Protein AF-A0A520K783-F1 (afdb_monomer_lite)

Radius of gyration: 14.94 Å; chains: 1; bounding box: 32×28×39 Å

Foldseek 3Di:
DAQDLVLADDDPPQKDWAFDCDPVHRGDIFIDGNPPRHTDPVPNPCRDFDQDDLVSLLVSLVNVCVVVVPDPQLSVQLSVQLVVVVVVPDDGSRVSSVVSNVVSVD

Secondary structure (DSSP, 8-state):
-EE-TTSPEE-SSSEEEEEE--SS-TTEEEEEETTT--B-BTTTTB-------HHHHHHHHHHHHHHTT--HHHHHHHHHHHHHHHHT----HHHHHHHHHHHH--

Structure (mmCIF, N/CA/C/O backbone):
data_AF-A0A520K783-F1
#
_entry.id   AF-A0A520K783-F1
#
loop_
_atom_site.group_PDB
_atom_site.id
_atom_site.type_symbol
_atom_site.label_atom_id
_atom_site.label_alt_id
_atom_site.label_comp_id
_atom_site.label_asym_id
_atom_site.label_entity_id
_atom_site.label_seq_id
_atom_site.pdbx_PDB_ins_code
_atom_site.Cartn_x
_atom_site.Cartn_y
_atom_site.Cartn_z
_atom_site.occupancy
_atom_site.B_iso_or_equiv
_atom_site.auth_seq_id
_atom_site.auth_comp_id
_atom_site.auth_asym_id
_atom_site.auth_atom_id
_atom_site.pdbx_PDB_model_num
ATOM 1 N N . MET A 1 1 ? -1.899 5.231 -7.710 1.00 69.75 1 MET A N 1
ATOM 2 C CA . MET A 1 1 ? -0.877 5.254 -6.644 1.00 69.75 1 MET A CA 1
ATOM 3 C C . MET A 1 1 ? -0.300 3.851 -6.507 1.00 69.75 1 MET A C 1
ATOM 5 O O . MET A 1 1 ? -1.081 2.909 -6.531 1.00 69.75 1 MET A O 1
ATOM 9 N N . ILE A 1 2 ? 1.023 3.688 -6.453 1.00 75.94 2 ILE A N 1
ATOM 10 C CA . ILE A 1 2 ? 1.666 2.360 -6.480 1.00 75.94 2 ILE A CA 1
ATOM 11 C C . ILE A 1 2 ? 2.409 2.144 -5.164 1.00 75.94 2 ILE A C 1
ATOM 13 O O . ILE A 1 2 ? 3.176 3.008 -4.751 1.00 75.94 2 ILE A O 1
ATOM 17 N N . LEU A 1 3 ? 2.176 1.005 -4.507 1.00 82.88 3 LEU A N 1
ATOM 18 C CA . LEU A 1 3 ? 2.940 0.610 -3.323 1.00 82.88 3 LEU A CA 1
ATOM 19 C C . LEU A 1 3 ? 4.207 -0.117 -3.778 1.00 82.88 3 LEU A C 1
ATOM 21 O O . LEU A 1 3 ? 4.123 -1.116 -4.492 1.00 82.88 3 LEU A O 1
ATOM 25 N N . CYS A 1 4 ? 5.373 0.377 -3.378 1.00 84.06 4 CYS A N 1
ATOM 26 C CA . CYS A 1 4 ? 6.644 -0.268 -3.684 1.00 84.06 4 CYS A CA 1
ATOM 27 C C . CYS A 1 4 ? 6.917 -1.462 -2.750 1.00 84.06 4 CYS A C 1
ATOM 29 O O . CYS A 1 4 ? 6.414 -1.499 -1.626 1.00 84.06 4 CYS A O 1
ATOM 31 N N . LYS A 1 5 ? 7.792 -2.404 -3.148 1.00 79.38 5 LYS A N 1
ATOM 32 C CA . LYS A 1 5 ? 8.263 -3.479 -2.246 1.00 79.38 5 LYS A CA 1
ATOM 33 C C . LYS A 1 5 ? 8.902 -2.931 -0.970 1.00 79.38 5 LYS A C 1
ATOM 35 O O . LYS A 1 5 ? 8.768 -3.548 0.083 1.00 79.38 5 LYS A O 1
ATOM 40 N N . CYS A 1 6 ? 9.537 -1.760 -1.028 1.00 82.69 6 CYS A N 1
ATOM 41 C CA . CYS A 1 6 ? 10.104 -1.123 0.162 1.00 82.69 6 CYS A CA 1
ATOM 42 C C . CYS A 1 6 ? 9.044 -0.587 1.141 1.00 82.69 6 CYS A C 1
ATOM 44 O O . CYS A 1 6 ? 9.386 -0.247 2.267 1.00 82.69 6 CYS A O 1
ATOM 46 N N . GLY A 1 7 ? 7.758 -0.597 0.771 1.00 77.56 7 GLY A N 1
ATOM 47 C CA . GLY A 1 7 ? 6.642 -0.208 1.641 1.00 77.56 7 GLY A CA 1
ATOM 48 C C . GLY A 1 7 ? 6.232 1.251 1.502 1.00 77.56 7 GLY A C 1
ATOM 49 O O . GLY A 1 7 ? 5.252 1.666 2.102 1.00 77.56 7 GLY A O 1
ATOM 50 N N . LYS A 1 8 ? 6.933 2.017 0.664 1.00 83.62 8 LYS A N 1
ATOM 51 C CA . LYS A 1 8 ? 6.583 3.405 0.387 1.00 83.62 8 LYS A CA 1
ATOM 52 C C . LYS A 1 8 ? 5.630 3.532 -0.786 1.00 83.62 8 LYS A C 1
ATOM 54 O O . LYS A 1 8 ? 5.698 2.798 -1.778 1.00 83.62 8 LYS A O 1
ATOM 59 N N . VAL A 1 9 ? 4.760 4.522 -0.666 1.00 81.94 9 VAL A N 1
ATOM 60 C CA . VAL A 1 9 ? 3.866 4.961 -1.728 1.00 81.94 9 VAL A CA 1
ATOM 61 C C . VAL A 1 9 ? 4.645 5.768 -2.764 1.00 81.94 9 VAL A C 1
ATOM 63 O O . VAL A 1 9 ? 5.247 6.794 -2.440 1.00 81.94 9 VAL A O 1
ATOM 66 N N . ILE A 1 10 ? 4.571 5.341 -4.021 1.00 83.56 10 ILE A N 1
ATOM 67 C CA . ILE A 1 10 ? 5.165 6.041 -5.157 1.00 83.56 10 ILE A CA 1
ATOM 68 C C . ILE A 1 10 ? 4.222 7.123 -5.675 1.00 83.56 10 ILE A C 1
ATOM 70 O O . ILE A 1 10 ? 3.050 6.863 -5.977 1.00 83.56 10 ILE A O 1
ATOM 74 N N . ASP A 1 11 ? 4.783 8.313 -5.837 1.00 81.06 11 ASP A N 1
ATOM 75 C CA . ASP A 1 11 ? 4.185 9.506 -6.423 1.00 81.06 11 ASP A CA 1
ATOM 76 C C . ASP A 1 11 ? 5.003 9.966 -7.648 1.00 81.06 11 ASP A C 1
ATOM 78 O O . ASP A 1 11 ? 5.782 9.204 -8.218 1.00 81.06 11 ASP A O 1
ATOM 82 N N . SER A 1 12 ? 4.742 11.164 -8.168 1.00 79.00 12 SER A N 1
ATOM 83 C CA . SER A 1 12 ? 5.424 11.667 -9.365 1.00 79.00 12 SER A CA 1
ATOM 84 C C . SER A 1 12 ? 6.864 12.118 -9.117 1.00 79.00 12 SER A C 1
ATOM 86 O O . SER A 1 12 ? 7.596 12.268 -10.093 1.00 79.00 12 SER A O 1
ATOM 88 N N . THR A 1 13 ? 7.278 12.353 -7.868 1.00 84.75 13 THR A N 1
ATOM 89 C CA . THR A 1 13 ? 8.596 12.928 -7.555 1.00 84.75 13 THR A CA 1
ATOM 90 C C . THR A 1 13 ? 9.637 11.866 -7.218 1.00 84.75 13 THR A C 1
ATOM 92 O O . THR A 1 13 ? 10.825 12.103 -7.418 1.00 84.75 13 THR A O 1
ATOM 95 N N . ASN A 1 14 ? 9.222 10.673 -6.784 1.00 87.62 14 ASN A N 1
ATOM 96 C CA . ASN A 1 14 ? 10.124 9.573 -6.421 1.00 87.62 14 ASN A CA 1
ATOM 97 C C . ASN A 1 14 ? 10.257 8.479 -7.499 1.00 87.62 14 ASN A C 1
ATOM 99 O O . ASN A 1 14 ? 10.407 7.290 -7.196 1.00 87.62 14 ASN A O 1
ATOM 103 N N . LYS A 1 15 ? 10.231 8.876 -8.777 1.00 91.38 15 LYS A N 1
ATOM 104 C CA . LYS A 1 15 ? 10.387 7.974 -9.929 1.00 91.38 15 LYS A CA 1
ATOM 105 C C . LYS A 1 15 ? 11.616 8.318 -10.764 1.00 91.38 15 LYS A C 1
ATOM 107 O O . LYS A 1 15 ? 11.867 9.487 -11.035 1.00 91.38 15 LYS A O 1
ATOM 112 N N . PHE A 1 16 ? 12.323 7.299 -11.243 1.00 92.25 16 PHE A N 1
ATOM 113 C CA . PHE A 1 16 ? 13.302 7.431 -12.328 1.00 92.25 16 PHE A CA 1
ATOM 114 C C . PHE A 1 16 ? 12.832 6.646 -13.549 1.00 92.25 16 PHE A C 1
ATOM 116 O O . PHE A 1 16 ? 12.096 5.674 -13.399 1.00 92.25 16 PHE A O 1
ATOM 123 N N . LYS A 1 17 ? 13.226 7.073 -14.752 1.00 91.19 17 LYS A N 1
ATOM 124 C CA . LYS A 1 17 ? 12.947 6.339 -15.995 1.00 91.19 17 LYS A CA 1
ATOM 125 C C . LYS A 1 17 ? 13.980 5.237 -16.192 1.00 91.19 17 LYS A C 1
ATOM 127 O O . LYS A 1 17 ? 15.155 5.468 -15.928 1.00 91.19 17 LYS A O 1
ATOM 132 N N . ASP A 1 18 ? 13.539 4.096 -16.703 1.00 91.81 18 ASP A N 1
ATOM 133 C CA . ASP A 1 18 ? 14.412 2.971 -17.042 1.00 91.81 18 ASP A CA 1
ATOM 134 C C . ASP A 1 18 ? 13.880 2.208 -18.265 1.00 91.81 1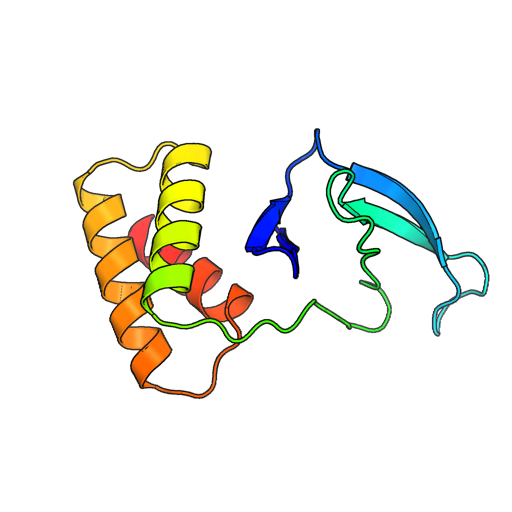8 ASP A C 1
ATOM 136 O O . ASP A 1 18 ? 12.754 2.450 -18.711 1.00 91.81 18 ASP A O 1
ATOM 140 N N . PHE A 1 19 ? 14.673 1.286 -18.802 1.00 91.81 19 PHE A N 1
ATOM 141 C CA . PHE A 1 19 ? 14.301 0.405 -19.902 1.00 91.81 19 PHE A CA 1
ATOM 142 C C . PHE A 1 19 ? 14.589 -1.042 -19.527 1.00 91.81 19 PHE A C 1
ATOM 144 O O . PHE A 1 19 ? 15.724 -1.409 -19.235 1.00 91.81 19 PHE A O 1
ATOM 151 N N . ILE A 1 20 ? 13.556 -1.877 -19.572 1.00 90.19 20 ILE A N 1
ATOM 152 C CA . ILE A 1 20 ? 13.672 -3.303 -19.266 1.00 90.19 20 ILE A CA 1
ATOM 153 C C . ILE A 1 20 ? 13.187 -4.145 -20.438 1.00 90.19 20 ILE A C 1
ATOM 155 O O . ILE A 1 20 ? 12.355 -3.719 -21.240 1.00 90.19 20 ILE A O 1
ATOM 159 N N . ARG A 1 21 ? 13.679 -5.378 -20.502 1.00 89.81 21 ARG A N 1
ATOM 160 C CA . ARG A 1 21 ? 13.134 -6.400 -21.391 1.00 89.81 21 ARG A CA 1
ATOM 161 C C . ARG A 1 21 ? 11.834 -6.942 -20.805 1.00 89.81 21 ARG A C 1
ATOM 163 O O . ARG A 1 21 ? 11.822 -7.376 -19.658 1.00 89.81 21 ARG A O 1
ATOM 170 N N . THR A 1 22 ? 10.776 -6.945 -21.604 1.00 88.50 22 THR A N 1
ATOM 171 C CA . THR A 1 22 ? 9.455 -7.505 -21.271 1.00 88.50 22 THR A CA 1
ATOM 172 C C . THR A 1 22 ? 9.014 -8.495 -22.345 1.00 88.50 22 THR A C 1
ATOM 174 O O . THR A 1 22 ? 9.693 -8.656 -23.367 1.00 88.50 22 THR A O 1
ATOM 177 N N . SER A 1 23 ? 7.862 -9.144 -22.154 1.00 88.38 23 SER A N 1
ATOM 178 C CA . SER A 1 23 ? 7.260 -9.997 -23.191 1.00 88.38 23 SER A CA 1
ATOM 179 C C . SER A 1 23 ? 6.929 -9.248 -24.490 1.00 88.38 23 SER A C 1
ATOM 181 O O . SER A 1 23 ? 6.917 -9.855 -25.558 1.00 88.38 23 SER A O 1
ATOM 183 N N . SER A 1 24 ? 6.696 -7.933 -24.418 1.00 85.81 24 SER A N 1
ATOM 184 C CA . SER A 1 24 ? 6.334 -7.102 -25.571 1.00 85.81 24 SER A CA 1
ATOM 185 C C . SER A 1 24 ? 7.527 -6.514 -26.334 1.00 85.81 24 SER A C 1
ATOM 187 O O . SER A 1 24 ? 7.414 -6.293 -2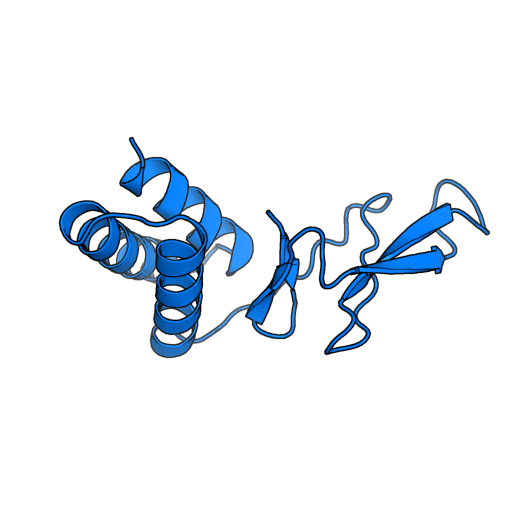7.538 1.00 85.81 24 SER A O 1
ATOM 189 N N . SER A 1 25 ? 8.653 -6.220 -25.671 1.00 89.19 25 SER A N 1
ATOM 190 C CA . SER A 1 25 ? 9.835 -5.611 -26.300 1.00 89.19 25 SER A CA 1
ATOM 191 C C . SER A 1 25 ? 11.096 -5.761 -25.431 1.00 89.19 25 SER A C 1
ATOM 193 O O . SER A 1 25 ? 11.011 -5.714 -24.202 1.00 89.19 25 SER A O 1
ATOM 195 N N . PRO A 1 26 ? 12.295 -5.902 -26.035 1.00 87.88 26 PRO A N 1
ATOM 196 C CA . PRO A 1 26 ? 13.565 -5.930 -25.306 1.00 87.88 26 PRO A CA 1
ATOM 197 C C . PRO A 1 26 ? 13.957 -4.597 -24.650 1.00 87.88 26 PRO A C 1
ATOM 199 O O . PRO A 1 26 ? 14.812 -4.610 -23.769 1.00 87.88 26 PRO A O 1
ATOM 202 N N . SER A 1 27 ? 13.329 -3.483 -25.040 1.00 88.69 27 SER A N 1
ATOM 203 C CA . SER A 1 27 ? 13.621 -2.138 -24.523 1.00 88.69 27 SER A CA 1
ATOM 204 C C . SER A 1 27 ? 12.331 -1.391 -24.194 1.00 88.69 27 SER A C 1
ATOM 206 O O . SER A 1 27 ? 12.041 -0.324 -24.739 1.00 88.69 27 SER A O 1
ATOM 208 N N . THR A 1 28 ? 11.515 -1.970 -23.323 1.00 89.75 28 THR A N 1
ATOM 209 C CA . THR A 1 28 ? 10.270 -1.357 -22.864 1.00 89.75 28 THR A CA 1
ATOM 210 C C . THR A 1 28 ? 10.570 -0.252 -21.863 1.00 89.75 28 THR A C 1
ATOM 212 O O . THR A 1 28 ? 11.171 -0.492 -20.815 1.00 89.75 28 THR A O 1
ATOM 215 N N . ALA A 1 29 ? 10.113 0.962 -22.173 1.00 88.56 29 ALA A N 1
ATOM 216 C CA . ALA A 1 29 ? 10.201 2.095 -21.263 1.00 88.56 29 ALA A CA 1
ATOM 217 C C . ALA A 1 29 ? 9.368 1.838 -20.000 1.00 88.56 29 ALA A C 1
ATOM 219 O O . ALA A 1 29 ? 8.171 1.552 -20.070 1.00 88.56 29 ALA A O 1
ATOM 220 N N . THR A 1 30 ? 10.000 1.981 -18.842 1.00 89.69 30 THR A N 1
ATOM 221 C CA . THR A 1 30 ? 9.377 1.830 -17.531 1.00 89.69 30 THR A CA 1
ATOM 222 C C . THR A 1 30 ? 9.888 2.890 -16.546 1.00 89.69 30 THR A C 1
ATOM 224 O O . THR A 1 30 ? 10.570 3.849 -16.920 1.00 89.69 30 THR A O 1
ATOM 227 N N . PHE A 1 31 ? 9.518 2.761 -15.276 1.00 90.75 31 PHE A N 1
ATOM 228 C CA . PHE A 1 31 ? 10.061 3.544 -14.182 1.00 90.75 31 PHE A CA 1
ATOM 229 C C . PHE A 1 31 ? 10.444 2.656 -12.997 1.00 90.75 31 PHE A C 1
ATOM 231 O O . PHE A 1 31 ? 9.917 1.555 -12.815 1.00 90.75 31 PHE A O 1
ATOM 238 N N . GLY A 1 32 ? 11.334 3.172 -12.158 1.00 89.88 32 GLY A N 1
ATOM 239 C CA . GLY A 1 32 ? 11.677 2.596 -10.864 1.00 89.88 32 GLY A CA 1
ATOM 240 C C . GLY A 1 32 ? 11.497 3.585 -9.716 1.00 89.88 32 GLY A C 1
ATOM 241 O O . GLY A 1 32 ? 11.269 4.777 -9.929 1.00 89.88 32 GLY A O 1
ATOM 242 N N . HIS A 1 33 ? 11.571 3.079 -8.486 1.00 91.56 33 HIS A N 1
ATOM 243 C CA . HIS A 1 33 ? 11.501 3.886 -7.267 1.00 91.56 33 HIS A CA 1
ATOM 244 C C . HIS A 1 33 ? 12.879 4.446 -6.916 1.00 91.56 33 HIS A C 1
ATOM 246 O O . HIS A 1 33 ? 13.784 3.669 -6.605 1.00 91.56 33 HIS A O 1
ATOM 252 N N . THR A 1 34 ? 13.031 5.769 -6.906 1.00 90.25 34 THR A N 1
ATOM 253 C CA . THR A 1 34 ? 14.335 6.434 -6.711 1.00 90.25 34 THR A CA 1
ATOM 254 C C . THR A 1 34 ? 15.030 6.056 -5.410 1.00 90.25 34 THR A C 1
ATOM 256 O O . THR A 1 34 ? 16.251 5.975 -5.386 1.00 90.25 34 THR A O 1
ATOM 259 N N . GLU A 1 35 ? 14.284 5.780 -4.341 1.00 87.81 35 GLU A N 1
ATOM 260 C CA . GLU A 1 35 ? 14.900 5.492 -3.044 1.00 87.81 35 GLU A CA 1
ATOM 261 C C . GLU A 1 35 ? 15.390 4.048 -2.883 1.00 87.81 35 GLU A C 1
ATOM 263 O O . GLU A 1 35 ? 16.324 3.804 -2.128 1.00 87.81 35 GLU A O 1
ATOM 268 N N . CYS A 1 36 ? 14.743 3.073 -3.530 1.00 87.50 36 CYS A N 1
ATOM 269 C CA . CYS A 1 36 ? 15.063 1.650 -3.319 1.00 87.50 36 CYS A CA 1
ATOM 270 C C . CYS A 1 36 ? 15.506 0.911 -4.585 1.00 87.50 36 CYS A C 1
ATOM 272 O O . CYS A 1 36 ? 15.755 -0.289 -4.528 1.00 87.50 36 CYS A O 1
ATOM 274 N N . GLY A 1 37 ? 15.536 1.590 -5.734 1.00 87.31 37 GLY A N 1
ATOM 275 C CA . GLY A 1 37 ? 15.964 1.022 -7.013 1.00 87.31 37 GLY A CA 1
ATOM 276 C C . GLY A 1 37 ? 15.012 -0.011 -7.623 1.00 87.31 37 GLY A C 1
ATOM 277 O O . GLY A 1 37 ? 15.301 -0.534 -8.690 1.00 87.31 37 GLY A O 1
ATOM 278 N N . PHE A 1 38 ? 13.879 -0.326 -6.984 1.00 87.88 38 PHE A N 1
ATOM 279 C CA . PHE A 1 38 ? 12.934 -1.305 -7.520 1.00 87.88 38 PHE A CA 1
ATOM 280 C C . PHE A 1 38 ? 12.302 -0.802 -8.825 1.00 87.88 38 PHE A C 1
ATOM 282 O O . PHE A 1 38 ? 11.654 0.247 -8.826 1.00 87.88 38 PHE A O 1
ATOM 289 N N . ILE A 1 39 ? 12.466 -1.567 -9.905 1.00 88.19 39 ILE A N 1
ATOM 290 C CA . ILE A 1 39 ? 11.922 -1.278 -11.237 1.00 88.19 39 ILE A CA 1
ATOM 291 C C . ILE A 1 39 ? 10.576 -1.990 -11.408 1.00 88.19 39 ILE A C 1
ATOM 293 O O . ILE A 1 39 ? 10.431 -3.159 -11.050 1.00 88.19 39 ILE A O 1
ATOM 297 N N . PHE A 1 40 ? 9.578 -1.293 -11.950 1.00 86.06 40 PHE A N 1
ATOM 298 C CA . PHE A 1 40 ? 8.221 -1.818 -12.095 1.00 86.06 40 PHE A CA 1
ATOM 299 C C . PHE A 1 40 ? 8.030 -2.463 -13.465 1.00 86.06 40 PHE A C 1
ATOM 301 O O . PHE A 1 40 ? 7.981 -1.769 -14.474 1.00 86.06 40 PHE A O 1
ATOM 308 N N . ASN A 1 41 ? 7.840 -3.779 -13.527 1.00 85.62 41 ASN A N 1
ATOM 309 C CA . ASN A 1 41 ? 7.407 -4.426 -14.762 1.00 85.62 41 ASN A CA 1
ATOM 310 C C . ASN A 1 41 ? 5.873 -4.463 -14.832 1.00 85.62 41 ASN A C 1
ATOM 312 O O . ASN A 1 41 ? 5.224 -5.425 -14.425 1.00 85.62 41 ASN A O 1
ATOM 316 N N . LEU A 1 42 ? 5.285 -3.368 -15.320 1.00 80.62 42 LEU A N 1
ATOM 317 C CA . LEU A 1 42 ? 3.831 -3.254 -15.476 1.00 80.62 42 LEU A CA 1
ATOM 318 C C . LEU A 1 42 ? 3.300 -3.998 -16.707 1.00 80.62 42 LEU A C 1
ATOM 320 O O . LEU A 1 42 ? 2.110 -4.293 -16.753 1.00 80.62 42 LEU A O 1
ATOM 324 N N . VAL A 1 43 ? 4.160 -4.289 -17.689 1.00 82.62 43 VAL A N 1
ATOM 325 C CA . VAL A 1 43 ? 3.762 -4.962 -18.933 1.00 82.62 43 VAL A CA 1
ATOM 326 C C . VAL A 1 43 ? 3.466 -6.432 -18.684 1.00 82.62 43 VAL A C 1
ATOM 328 O O . VAL A 1 43 ? 2.423 -6.918 -19.107 1.00 82.62 43 VAL A O 1
ATOM 331 N N . ASP A 1 44 ? 4.332 -7.119 -17.944 1.00 84.25 44 ASP A N 1
ATOM 332 C CA . ASP A 1 44 ? 4.155 -8.548 -17.666 1.00 84.25 44 ASP A CA 1
ATOM 333 C C . ASP A 1 44 ? 3.274 -8.800 -16.425 1.00 84.25 44 ASP A C 1
ATOM 335 O O . ASP A 1 44 ? 3.138 -9.927 -15.954 1.00 84.25 44 ASP A O 1
ATOM 339 N N . GLY A 1 45 ? 2.652 -7.749 -15.874 1.00 70.25 45 GLY A N 1
ATOM 340 C CA . GLY A 1 45 ? 1.755 -7.851 -14.720 1.00 70.25 45 GLY A CA 1
ATOM 341 C C . GLY A 1 45 ? 2.461 -8.183 -13.401 1.00 70.25 45 GLY A C 1
ATOM 342 O O . GLY A 1 45 ? 1.804 -8.541 -12.418 1.00 70.25 45 GLY A O 1
ATOM 343 N N . GLU A 1 46 ? 3.785 -8.038 -13.338 1.00 69.19 46 GLU A N 1
ATOM 344 C CA . GLU A 1 46 ? 4.587 -8.284 -12.141 1.00 69.19 46 GLU A CA 1
ATOM 345 C C . GLU A 1 46 ? 4.497 -7.101 -11.170 1.00 69.19 46 GLU A C 1
ATOM 347 O O . GLU A 1 46 ? 5.464 -6.390 -10.879 1.00 69.19 46 GLU A O 1
ATOM 352 N N . LEU A 1 47 ? 3.301 -6.876 -10.628 1.00 69.25 47 LEU A N 1
ATOM 353 C CA . LEU A 1 47 ? 3.149 -5.948 -9.520 1.00 69.25 47 LEU A CA 1
ATOM 354 C C . LEU A 1 47 ? 3.906 -6.476 -8.292 1.00 69.25 47 LEU A C 1
ATOM 356 O O . LEU A 1 47 ? 3.876 -7.677 -7.997 1.00 69.25 47 LEU A O 1
ATOM 360 N N . PRO A 1 48 ? 4.562 -5.591 -7.525 1.00 66.81 48 PRO A N 1
ATOM 361 C CA . PRO A 1 48 ? 5.277 -5.997 -6.331 1.00 66.81 48 PRO A CA 1
ATOM 362 C C . PRO A 1 48 ? 4.329 -6.610 -5.297 1.00 66.81 48 PRO A C 1
ATOM 364 O O . PRO A 1 48 ? 3.496 -5.936 -4.693 1.00 66.81 48 PRO A O 1
ATOM 367 N N . LYS A 1 49 ? 4.487 -7.915 -5.064 1.00 73.44 49 LYS A N 1
ATOM 368 C CA . LYS A 1 49 ? 3.821 -8.623 -3.970 1.00 73.44 49 LYS A CA 1
ATOM 369 C C . LYS A 1 49 ? 4.653 -8.457 -2.700 1.00 73.44 49 LYS A C 1
ATOM 371 O O . LYS A 1 49 ? 5.780 -8.942 -2.626 1.00 73.44 49 LYS A O 1
ATOM 376 N N . ARG A 1 50 ? 4.089 -7.754 -1.718 1.00 80.19 50 ARG A N 1
ATOM 377 C CA . ARG A 1 50 ? 4.576 -7.678 -0.335 1.00 80.19 50 ARG A CA 1
ATOM 378 C C . ARG A 1 50 ? 3.495 -8.247 0.583 1.00 80.19 50 ARG A C 1
ATOM 380 O O . ARG A 1 50 ? 2.304 -8.072 0.309 1.00 80.19 50 ARG A O 1
ATOM 387 N N . TYR A 1 51 ? 3.928 -8.950 1.624 1.00 82.25 51 TYR A N 1
ATOM 388 C CA . TYR A 1 51 ? 3.067 -9.532 2.649 1.00 82.25 51 TYR A CA 1
ATOM 389 C C . TYR A 1 51 ? 3.601 -9.130 4.020 1.00 82.25 51 TYR A C 1
ATOM 391 O O . TYR A 1 51 ? 4.352 -9.869 4.649 1.00 82.25 51 TYR A O 1
ATOM 399 N N . SER A 1 52 ? 3.235 -7.943 4.478 1.00 85.75 52 SER A N 1
ATOM 400 C CA . SER A 1 52 ? 3.748 -7.397 5.733 1.00 85.75 52 SER A CA 1
ATOM 401 C C . SER A 1 52 ? 2.957 -7.884 6.940 1.00 85.75 52 SER A C 1
ATOM 403 O O . SER A 1 52 ? 1.841 -8.409 6.822 1.00 85.75 52 SER A O 1
ATOM 405 N N . SER A 1 53 ? 3.511 -7.672 8.130 1.00 89.88 53 SER A N 1
ATOM 406 C CA . SER A 1 5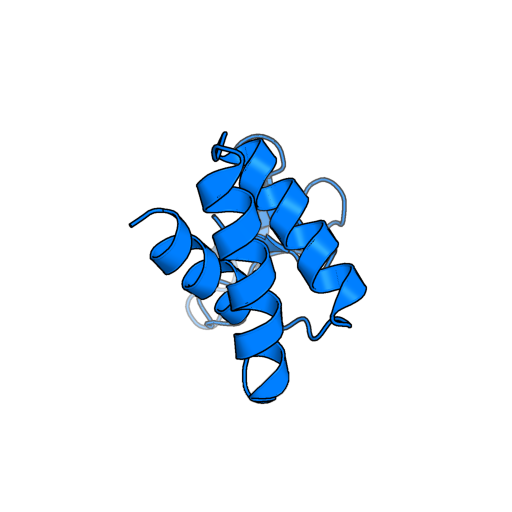3 ? 2.767 -7.787 9.383 1.00 89.88 53 SER A CA 1
ATOM 407 C C . SER A 1 53 ? 1.636 -6.747 9.461 1.00 89.88 53 SER A C 1
ATOM 409 O O . SER A 1 53 ? 1.636 -5.739 8.754 1.00 89.88 53 SER A O 1
ATOM 411 N N . LYS A 1 54 ? 0.669 -6.951 10.370 1.00 90.88 54 LYS A N 1
ATOM 412 C CA . LYS A 1 54 ? -0.402 -5.963 10.624 1.00 90.88 54 LYS A CA 1
ATOM 413 C C . LYS A 1 54 ? 0.153 -4.592 11.023 1.00 90.88 54 LYS A C 1
ATOM 415 O O . LYS A 1 54 ? -0.393 -3.574 10.615 1.00 90.88 54 LYS A O 1
ATOM 420 N N . LYS A 1 55 ? 1.230 -4.569 11.818 1.00 91.38 55 LYS A N 1
ATOM 421 C CA . LYS A 1 55 ? 1.860 -3.331 12.294 1.00 91.38 55 LYS A CA 1
ATOM 422 C C . LYS A 1 55 ? 2.429 -2.526 11.128 1.00 91.38 55 LYS A C 1
ATOM 424 O O . LYS A 1 55 ? 2.090 -1.361 10.981 1.00 91.38 55 LYS A O 1
ATOM 429 N N . GLU A 1 56 ? 3.225 -3.167 10.277 1.00 91.06 56 GLU A N 1
ATOM 430 C CA . GLU A 1 56 ? 3.787 -2.531 9.081 1.00 91.06 56 GLU A CA 1
ATOM 431 C C . GLU A 1 56 ? 2.696 -2.059 8.113 1.00 91.06 56 GLU A C 1
ATOM 433 O O . GLU A 1 56 ? 2.766 -0.947 7.604 1.00 91.06 56 GLU A O 1
ATOM 438 N N . LEU A 1 57 ? 1.655 -2.870 7.898 1.00 92.12 57 LEU A N 1
ATOM 439 C CA . LEU A 1 57 ? 0.512 -2.495 7.061 1.00 92.12 57 LEU A CA 1
ATOM 440 C C . LEU A 1 57 ? -0.192 -1.234 7.560 1.00 92.12 57 LEU A C 1
ATOM 442 O O . LEU A 1 57 ? -0.533 -0.372 6.755 1.00 92.12 57 LEU A O 1
ATOM 446 N N . LYS A 1 58 ? -0.374 -1.092 8.874 1.00 93.88 58 LYS A N 1
ATOM 447 C CA . LYS A 1 58 ? -0.933 0.130 9.461 1.00 93.88 58 LYS A CA 1
ATOM 448 C C . LYS A 1 58 ? -0.006 1.327 9.312 1.00 93.88 58 LYS A C 1
ATOM 450 O O . LYS A 1 58 ? -0.499 2.410 9.029 1.00 93.88 58 LYS A O 1
ATOM 455 N N . SER A 1 59 ? 1.307 1.149 9.457 1.00 93.31 59 SER A N 1
ATOM 456 C CA . SER A 1 59 ? 2.268 2.226 9.189 1.00 93.31 59 SER A CA 1
ATOM 457 C C . SER A 1 59 ? 2.168 2.711 7.740 1.00 93.31 59 SER A C 1
ATOM 459 O O . SER A 1 59 ? 2.030 3.907 7.510 1.00 93.31 59 SER A O 1
ATOM 461 N N . MET A 1 60 ? 2.107 1.793 6.770 1.00 92.06 60 MET A N 1
ATOM 462 C CA . MET A 1 60 ? 1.897 2.147 5.360 1.00 92.06 60 MET A CA 1
ATOM 463 C C . MET A 1 60 ? 0.529 2.806 5.118 1.00 92.06 60 MET A C 1
ATOM 465 O O . MET A 1 60 ? 0.413 3.719 4.306 1.00 92.06 60 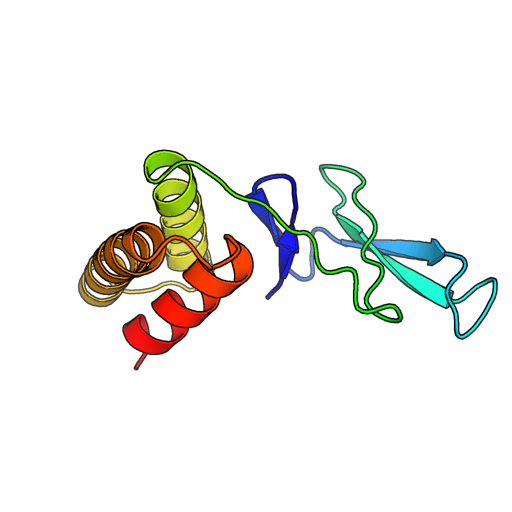MET A O 1
ATOM 469 N N . ALA A 1 61 ? -0.517 2.369 5.826 1.00 93.44 61 ALA A N 1
ATOM 470 C CA . ALA A 1 61 ? -1.842 2.982 5.759 1.00 93.44 61 ALA A CA 1
ATOM 471 C C . ALA A 1 61 ? -1.866 4.410 6.333 1.00 93.44 61 ALA A C 1
ATOM 473 O O . ALA A 1 61 ? -2.578 5.259 5.806 1.00 93.44 61 ALA A O 1
ATOM 474 N N . MET A 1 62 ? -1.079 4.690 7.374 1.00 94.38 62 MET A N 1
ATOM 475 C CA . MET A 1 62 ? -0.914 6.044 7.913 1.00 94.38 62 MET A CA 1
ATOM 476 C C . MET A 1 62 ? -0.215 6.960 6.910 1.00 94.38 62 MET A C 1
ATOM 478 O O . MET A 1 62 ? -0.765 8.004 6.575 1.00 94.38 62 MET A O 1
ATOM 482 N N . GLU A 1 63 ? 0.925 6.538 6.350 1.00 90.81 63 GLU A N 1
ATOM 483 C CA . GLU A 1 63 ? 1.609 7.303 5.292 1.00 90.81 63 GLU A CA 1
ATOM 484 C C . GLU A 1 63 ? 0.670 7.579 4.109 1.00 90.81 63 GLU A C 1
ATOM 486 O O . GLU A 1 63 ? 0.659 8.664 3.525 1.00 90.81 63 GLU A O 1
ATOM 491 N N . LEU A 1 64 ? -0.152 6.587 3.761 1.00 90.12 64 LEU A N 1
ATOM 492 C CA . LEU A 1 64 ? -1.165 6.713 2.729 1.00 90.12 64 LEU A CA 1
ATOM 493 C C . LEU A 1 64 ? -2.226 7.772 3.069 1.00 90.12 64 LEU A C 1
ATOM 495 O O . LEU A 1 64 ? -2.568 8.594 2.212 1.00 90.12 64 LEU A O 1
ATOM 499 N N . ALA A 1 65 ? -2.757 7.744 4.291 1.00 92.12 65 ALA A N 1
ATOM 500 C CA . ALA A 1 65 ? -3.739 8.709 4.771 1.00 92.12 65 ALA A CA 1
ATOM 501 C C . ALA A 1 65 ? -3.176 10.134 4.768 1.00 92.12 65 ALA A C 1
ATOM 503 O O . ALA A 1 65 ? -3.828 11.043 4.253 1.00 92.12 65 ALA A O 1
ATOM 504 N N . GLU A 1 66 ? -1.946 10.309 5.253 1.00 90.94 66 GLU A N 1
ATOM 505 C CA . GLU A 1 66 ? -1.237 11.590 5.282 1.00 90.94 66 GLU A CA 1
ATOM 506 C C . GLU A 1 66 ? -1.021 12.149 3.872 1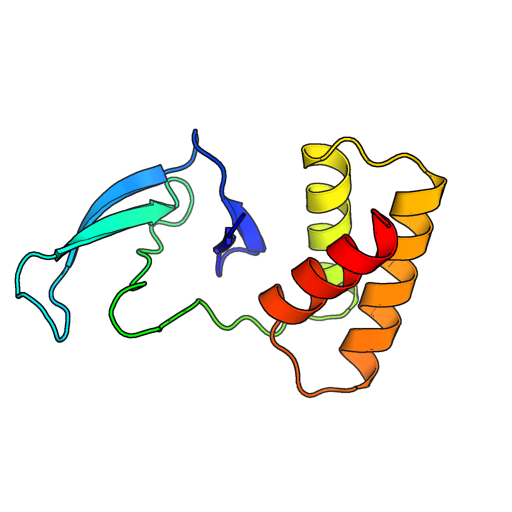.00 90.94 66 GLU A C 1
ATOM 508 O O . GLU A 1 66 ? -1.397 13.291 3.595 1.00 90.94 66 GLU A O 1
ATOM 513 N N . LYS A 1 67 ? -0.501 11.333 2.941 1.00 86.62 67 LYS A N 1
ATOM 514 C CA . LYS A 1 67 ? -0.290 11.753 1.542 1.00 86.62 67 LYS A CA 1
ATOM 515 C C . LYS A 1 67 ? -1.580 12.209 0.862 1.00 86.62 67 LYS A C 1
ATOM 517 O O . LYS A 1 67 ? -1.539 13.109 0.026 1.00 86.62 67 LYS A O 1
ATOM 522 N N . ASN A 1 68 ? -2.712 11.600 1.210 1.00 89.19 68 ASN A N 1
ATOM 523 C CA . ASN A 1 68 ? -4.017 11.937 0.639 1.00 89.19 68 ASN A CA 1
ATOM 524 C C . ASN A 1 68 ? -4.842 12.892 1.513 1.00 89.19 68 ASN A C 1
ATOM 526 O O . ASN A 1 68 ? -5.994 13.155 1.176 1.00 89.19 68 ASN A O 1
ATOM 530 N N . LYS A 1 69 ? -4.270 13.419 2.604 1.00 92.06 69 LYS A N 1
ATOM 531 C CA . LYS A 1 69 ? -4.922 14.364 3.524 1.00 92.06 69 LYS A CA 1
ATOM 532 C C . LYS A 1 69 ? -6.289 13.876 4.023 1.00 92.06 69 LYS A C 1
ATOM 534 O O . LYS A 1 69 ? -7.237 14.656 4.089 1.00 92.06 69 LYS A O 1
ATOM 539 N N . LEU A 1 70 ? -6.398 12.584 4.341 1.00 94.06 70 LEU A N 1
ATOM 540 C CA . LEU A 1 70 ? -7.608 12.047 4.961 1.00 94.06 70 LEU A CA 1
ATOM 541 C C . LEU A 1 70 ? -7.835 12.703 6.326 1.00 94.06 70 LEU A C 1
ATOM 543 O O . LEU A 1 70 ? -6.888 12.960 7.069 1.00 94.06 70 LEU A O 1
ATOM 547 N N . ASP A 1 71 ? -9.097 12.938 6.673 1.00 95.88 71 ASP A N 1
ATOM 548 C CA . ASP A 1 71 ? -9.458 13.396 8.008 1.00 95.88 71 ASP A CA 1
ATOM 549 C C . ASP A 1 71 ? -9.287 12.269 9.044 1.00 95.88 71 ASP A C 1
ATOM 551 O O . ASP A 1 71 ? -9.084 11.093 8.715 1.00 95.88 71 ASP A O 1
ATOM 555 N N . ASN A 1 72 ? -9.390 12.618 10.327 1.00 95.81 72 ASN A N 1
ATOM 556 C CA . ASN A 1 72 ? -9.223 11.654 11.415 1.00 95.81 72 ASN A CA 1
ATOM 557 C C . ASN A 1 72 ? -10.243 10.507 11.334 1.00 95.81 72 ASN A C 1
ATOM 559 O O . ASN A 1 72 ? -9.888 9.356 11.598 1.00 95.81 72 ASN A O 1
ATOM 563 N N . THR A 1 73 ? -11.483 10.798 10.931 1.00 96.69 73 THR A N 1
ATOM 564 C CA . THR A 1 73 ? -12.557 9.801 10.825 1.00 96.69 73 THR A CA 1
ATOM 565 C C . THR A 1 73 ? -12.249 8.783 9.732 1.00 96.69 73 THR A C 1
ATOM 567 O O . THR A 1 73 ? -12.267 7.573 9.980 1.00 96.69 73 THR A O 1
ATOM 570 N N . SER A 1 74 ? -11.889 9.252 8.534 1.00 97.00 74 SER A N 1
ATOM 571 C CA . SER A 1 74 ? -11.522 8.375 7.417 1.00 97.00 74 SER A CA 1
ATOM 572 C C . SER A 1 74 ? -10.235 7.610 7.706 1.00 97.00 74 SER A C 1
ATOM 574 O O . SER A 1 74 ? -10.125 6.434 7.362 1.00 97.00 74 SER A O 1
ATOM 576 N N . THR A 1 75 ? -9.279 8.226 8.401 1.00 97.12 75 THR A N 1
ATOM 577 C CA . THR A 1 75 ? -8.034 7.563 8.814 1.00 97.12 75 THR A CA 1
ATOM 578 C C . THR A 1 75 ? -8.306 6.420 9.794 1.00 97.12 75 THR A C 1
ATOM 580 O O . THR A 1 75 ? -7.804 5.311 9.606 1.00 97.12 75 THR A O 1
ATOM 583 N N . GLN A 1 76 ? -9.163 6.624 10.799 1.00 96.88 76 GLN A N 1
ATOM 584 C CA . GLN A 1 76 ? -9.581 5.541 11.698 1.00 96.88 76 GLN A CA 1
ATOM 585 C C . GLN A 1 76 ? -10.286 4.409 10.937 1.00 96.88 76 GLN A C 1
ATOM 587 O O . GLN A 1 76 ? -9.959 3.234 11.134 1.00 96.88 76 GLN A O 1
ATOM 592 N N . LYS A 1 77 ? -11.207 4.753 10.027 1.00 97.38 77 LYS A N 1
ATOM 593 C CA . LYS A 1 77 ? -11.915 3.789 9.167 1.00 97.38 77 LYS A CA 1
ATOM 594 C C . LYS A 1 77 ? -10.934 2.973 8.319 1.00 97.38 77 LYS A C 1
ATOM 596 O O . LYS A 1 77 ? -11.036 1.746 8.284 1.00 97.38 77 LYS A O 1
ATOM 601 N N . LEU A 1 78 ? -9.941 3.624 7.711 1.00 96.75 78 LEU A N 1
ATOM 602 C CA . LEU A 1 78 ? -8.868 2.985 6.946 1.00 96.75 78 LEU A CA 1
ATOM 603 C C . LEU A 1 78 ? -8.108 1.950 7.787 1.00 96.75 78 LEU A C 1
ATOM 605 O O . LEU A 1 78 ? -7.969 0.801 7.366 1.00 96.75 78 LEU A O 1
ATOM 609 N N . LEU A 1 79 ? -7.647 2.324 8.983 1.00 96.75 79 LEU A N 1
ATOM 610 C CA . LEU A 1 79 ? -6.867 1.429 9.847 1.00 96.75 79 LEU A CA 1
ATOM 611 C C . LEU A 1 79 ? -7.658 0.187 10.283 1.00 96.75 79 LEU A C 1
ATOM 613 O O . LEU A 1 79 ? -7.100 -0.913 10.330 1.00 96.75 79 LEU A O 1
ATOM 617 N N . LEU A 1 80 ? -8.954 0.346 10.573 1.00 96.44 80 LEU A N 1
ATOM 618 C CA . LEU A 1 80 ? -9.845 -0.768 10.911 1.00 96.44 80 LEU A CA 1
ATOM 619 C C . LEU A 1 80 ? -10.055 -1.713 9.720 1.00 96.44 80 LEU A C 1
ATOM 621 O O . LEU A 1 80 ? -10.024 -2.936 9.882 1.00 96.44 80 LEU A O 1
ATOM 625 N N . LEU A 1 81 ? -10.235 -1.161 8.518 1.00 95.75 81 LEU A N 1
ATOM 626 C CA . LEU A 1 81 ? -10.402 -1.941 7.292 1.00 95.75 81 LEU A CA 1
ATOM 627 C C . LEU A 1 81 ? -9.139 -2.732 6.941 1.00 95.75 81 LEU A C 1
ATOM 629 O O . LEU A 1 81 ? -9.244 -3.909 6.599 1.00 95.75 81 LEU A O 1
ATOM 633 N N . VAL A 1 82 ? -7.952 -2.139 7.097 1.00 95.06 82 VAL A N 1
ATOM 634 C CA . VAL A 1 82 ? -6.667 -2.835 6.906 1.00 95.06 82 VAL A CA 1
ATOM 635 C C . VAL A 1 82 ? -6.542 -4.034 7.847 1.00 95.06 82 VAL A C 1
ATOM 637 O O . VAL A 1 82 ? -6.178 -5.130 7.416 1.00 95.06 82 VAL A O 1
ATOM 640 N N . ASP A 1 83 ? -6.900 -3.861 9.121 1.00 94.25 83 ASP A N 1
ATOM 641 C CA . ASP A 1 83 ? -6.901 -4.949 10.101 1.00 94.25 83 ASP A CA 1
ATOM 642 C C . ASP A 1 83 ? -7.857 -6.081 9.730 1.00 94.25 83 ASP A C 1
ATOM 644 O O . ASP A 1 83 ? -7.535 -7.252 9.954 1.00 94.25 83 ASP A O 1
ATOM 648 N N . ARG A 1 84 ? -9.035 -5.734 9.203 1.00 93.88 84 ARG A N 1
ATOM 649 C CA . ARG A 1 84 ? -10.054 -6.696 8.776 1.00 93.88 84 ARG A CA 1
ATOM 650 C C . ARG A 1 84 ? -9.566 -7.488 7.569 1.00 93.88 84 ARG A C 1
ATOM 652 O O . ARG A 1 84 ? -9.452 -8.704 7.652 1.00 93.88 84 ARG A O 1
ATOM 659 N N . LEU A 1 85 ? -9.167 -6.793 6.507 1.00 93.25 85 LEU A N 1
ATOM 660 C CA . LEU A 1 85 ? -8.715 -7.399 5.253 1.00 93.25 85 LEU A CA 1
ATOM 661 C C . LEU A 1 85 ? -7.454 -8.253 5.430 1.00 93.25 85 LEU A C 1
ATOM 663 O O . LEU A 1 85 ? -7.300 -9.273 4.761 1.00 93.25 85 LEU A O 1
ATOM 667 N N . LYS A 1 86 ? -6.552 -7.883 6.349 1.00 91.81 86 LYS A N 1
ATOM 668 C CA . LYS A 1 86 ? -5.366 -8.700 6.640 1.00 91.81 86 LYS A CA 1
ATOM 669 C C . LYS A 1 86 ? -5.706 -10.008 7.358 1.00 91.81 86 LYS A C 1
ATOM 671 O O . LYS A 1 86 ? -4.972 -10.980 7.192 1.00 91.81 86 LYS A O 1
ATOM 676 N N . ARG A 1 87 ? -6.782 -10.056 8.156 1.00 89.44 87 ARG A N 1
ATOM 677 C CA . ARG A 1 87 ? -7.224 -11.304 8.810 1.00 89.44 87 ARG A CA 1
ATOM 678 C C . ARG A 1 87 ? -7.725 -12.334 7.800 1.00 89.44 87 ARG A C 1
ATOM 680 O O . ARG A 1 87 ? -7.514 -13.515 8.037 1.00 89.44 87 ARG A O 1
ATOM 687 N N . ASP A 1 88 ? -8.280 -11.894 6.674 1.00 84.62 88 ASP A N 1
ATOM 688 C CA . ASP A 1 88 ? -8.782 -12.781 5.614 1.00 84.62 88 ASP A CA 1
ATOM 689 C C . ASP A 1 88 ? -7.654 -13.489 4.824 1.00 84.62 88 ASP A C 1
ATOM 691 O O . ASP A 1 88 ? -7.916 -14.359 3.999 1.00 84.62 88 ASP A O 1
ATOM 695 N N . GLY A 1 89 ? -6.382 -13.130 5.060 1.00 76.06 89 GLY A N 1
ATOM 696 C CA . GLY A 1 89 ? -5.192 -13.923 4.710 1.00 76.06 89 GLY A CA 1
ATOM 697 C C . GLY A 1 89 ? -4.757 -13.959 3.236 1.00 76.06 89 GLY A C 1
ATOM 698 O O . GLY A 1 89 ? -3.58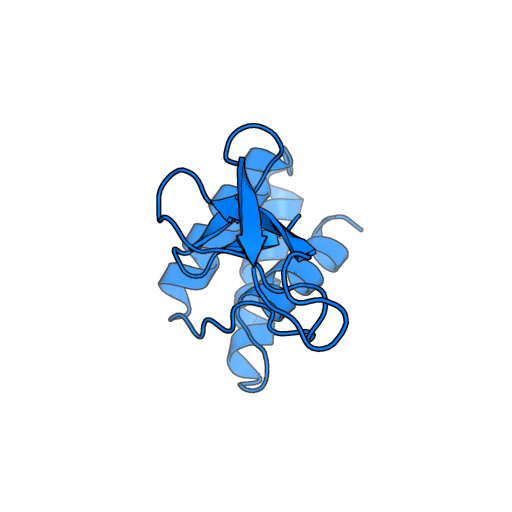0 -14.175 2.969 1.00 76.06 89 GLY A O 1
ATOM 699 N N . ASN A 1 90 ? -5.644 -13.684 2.278 1.00 79.94 90 ASN A N 1
ATOM 700 C CA . ASN A 1 90 ? -5.401 -13.971 0.852 1.00 79.94 90 ASN A CA 1
ATOM 701 C C . ASN A 1 90 ? -5.023 -12.767 -0.032 1.00 79.94 90 ASN A C 1
ATOM 703 O O . ASN A 1 90 ? -5.100 -12.847 -1.258 1.00 79.94 90 ASN A O 1
ATOM 707 N N . ARG A 1 91 ? -4.629 -11.628 0.549 1.00 84.75 91 ARG A N 1
ATOM 708 C CA . ARG A 1 91 ? -4.403 -10.383 -0.210 1.00 84.75 91 ARG A CA 1
ATOM 709 C C . ARG A 1 91 ? -2.987 -9.845 -0.014 1.00 84.75 91 ARG A C 1
ATOM 711 O O . ARG A 1 91 ? -2.434 -9.910 1.082 1.00 84.75 91 ARG A O 1
ATOM 718 N N . SER A 1 92 ? -2.403 -9.319 -1.093 1.00 88.56 92 SER A N 1
ATOM 719 C CA . SER A 1 92 ? -1.143 -8.571 -1.033 1.00 88.56 92 SER A CA 1
ATOM 720 C C . SER A 1 92 ? -1.345 -7.248 -0.298 1.00 88.56 92 SER A C 1
ATOM 722 O O . SER A 1 92 ? -2.457 -6.714 -0.268 1.00 88.56 92 SER A O 1
ATOM 724 N N . ASP A 1 93 ? -0.268 -6.678 0.239 1.00 89.06 93 ASP A N 1
ATOM 725 C CA . ASP A 1 93 ? -0.343 -5.394 0.940 1.00 89.06 93 ASP A CA 1
ATOM 726 C C . ASP A 1 93 ? -0.921 -4.284 0.055 1.00 89.06 93 ASP A C 1
ATOM 728 O O . ASP A 1 93 ? -1.746 -3.499 0.512 1.00 89.06 93 ASP A O 1
ATOM 732 N N . HIS A 1 94 ? -0.547 -4.259 -1.230 1.00 87.44 94 HIS A N 1
ATOM 733 C CA . HIS A 1 94 ? -1.096 -3.307 -2.193 1.00 87.44 94 HIS A CA 1
ATOM 734 C C . HIS A 1 94 ? -2.622 -3.422 -2.299 1.00 87.44 94 HIS A C 1
ATOM 736 O O . HIS A 1 94 ? -3.317 -2.418 -2.172 1.00 87.44 94 HIS A O 1
ATOM 742 N N . ASN A 1 95 ? -3.145 -4.640 -2.471 1.00 88.75 95 ASN A N 1
ATOM 743 C CA . ASN A 1 95 ? -4.585 -4.861 -2.597 1.00 88.75 95 ASN A CA 1
ATOM 744 C C . ASN A 1 95 ? -5.318 -4.479 -1.306 1.00 88.75 95 ASN A C 1
ATOM 746 O O . ASN A 1 95 ? -6.346 -3.811 -1.369 1.00 88.75 95 ASN A O 1
ATOM 750 N N . ILE A 1 96 ? -4.765 -4.843 -0.143 1.00 92.88 96 ILE A N 1
ATOM 751 C CA . ILE A 1 96 ? -5.331 -4.484 1.165 1.00 92.88 96 ILE A CA 1
ATOM 752 C C . ILE A 1 96 ? -5.427 -2.963 1.312 1.00 92.88 96 ILE A C 1
ATOM 754 O O . ILE A 1 96 ? -6.496 -2.450 1.634 1.00 92.88 96 ILE A O 1
ATOM 758 N N . LEU A 1 97 ? -4.327 -2.244 1.070 1.00 92.12 97 LEU A N 1
ATOM 759 C CA . LEU A 1 97 ? -4.274 -0.795 1.257 1.00 92.12 97 LEU A CA 1
ATOM 760 C C . LEU A 1 97 ? -5.187 -0.056 0.278 1.00 92.12 97 LEU A C 1
ATOM 762 O O . LEU A 1 97 ? -5.931 0.824 0.701 1.00 92.12 97 LEU A O 1
ATOM 766 N N . MET A 1 98 ? -5.167 -0.419 -1.008 1.00 90.69 98 MET A N 1
ATOM 767 C CA . MET A 1 98 ? -5.984 0.257 -2.023 1.00 90.69 98 MET A CA 1
ATOM 768 C C . MET A 1 98 ? -7.479 0.043 -1.796 1.00 90.69 98 MET A C 1
ATOM 770 O O . MET A 1 98 ? -8.273 0.970 -1.956 1.00 90.69 98 MET A O 1
ATOM 774 N N . GLU A 1 99 ? -7.873 -1.162 -1.397 1.00 92.69 99 GLU A N 1
ATOM 775 C CA . GLU A 1 99 ? -9.270 -1.468 -1.126 1.00 92.69 99 GLU A CA 1
ATOM 776 C C . GLU A 1 99 ? -9.765 -0.812 0.161 1.00 92.69 99 GLU A C 1
ATOM 778 O O . GLU A 1 99 ? -10.820 -0.176 0.149 1.00 92.69 99 GLU A O 1
ATOM 783 N N . ALA A 1 100 ? -8.988 -0.902 1.246 1.00 94.38 100 ALA A N 1
ATOM 784 C CA . ALA A 1 100 ? -9.298 -0.216 2.496 1.00 94.38 100 ALA A CA 1
ATOM 785 C C . ALA A 1 100 ? -9.417 1.298 2.282 1.00 94.38 100 ALA A C 1
ATOM 787 O O . ALA A 1 100 ? -10.360 1.914 2.773 1.00 94.38 100 ALA A O 1
ATOM 788 N N . TYR A 1 101 ? -8.501 1.882 1.504 1.00 93.56 101 TYR A N 1
ATOM 789 C CA . TYR A 1 101 ? -8.515 3.300 1.161 1.00 93.56 101 TYR A CA 1
ATOM 790 C C . TYR A 1 101 ? -9.769 3.694 0.394 1.00 93.56 101 TYR A C 1
ATOM 792 O O . TYR A 1 101 ? -10.452 4.618 0.818 1.00 93.56 101 TYR A O 1
ATOM 800 N N . ARG A 1 102 ? -10.134 2.951 -0.658 1.00 93.19 102 ARG A N 1
ATOM 801 C CA . ARG A 1 102 ? -11.360 3.206 -1.430 1.00 93.19 102 ARG A CA 1
ATOM 802 C C . ARG A 1 102 ? -12.607 3.227 -0.543 1.00 93.19 102 ARG A C 1
ATOM 804 O O . ARG A 1 102 ? -13.454 4.094 -0.706 1.00 93.19 102 ARG A O 1
ATOM 811 N N . TYR A 1 103 ? -12.726 2.279 0.385 1.00 93.50 103 TYR A N 1
ATOM 812 C CA . TYR A 1 103 ? -13.861 2.230 1.312 1.00 93.50 103 TYR A CA 1
ATOM 813 C C . TYR A 1 103 ? -13.815 3.322 2.382 1.00 93.50 103 TYR A C 1
ATOM 815 O O . TYR A 1 103 ? -14.864 3.739 2.867 1.00 93.50 103 TYR A O 1
ATOM 823 N N . ALA A 1 104 ? -12.624 3.757 2.789 1.00 92.31 104 ALA A N 1
ATOM 824 C CA . ALA A 1 104 ? -12.457 4.809 3.779 1.00 92.31 104 ALA A CA 1
ATOM 825 C C . ALA A 1 104 ? -12.747 6.204 3.209 1.00 92.31 104 ALA A C 1
ATOM 827 O O . ALA A 1 104 ? -13.281 7.029 3.939 1.00 92.31 104 ALA A O 1
ATOM 828 N N . SER A 1 105 ? -12.429 6.438 1.932 1.00 83.69 105 SER A N 1
ATOM 829 C CA . SER A 1 105 ? -12.652 7.705 1.222 1.00 83.69 105 SER A CA 1
ATOM 830 C C . SER A 1 105 ? -14.027 7.834 0.552 1.00 83.69 105 SER A C 1
ATOM 832 O O . SER A 1 105 ? -14.296 8.865 -0.062 1.00 83.69 105 SER A O 1
ATOM 834 N N . SER A 1 106 ? -14.869 6.798 0.659 1.00 74.75 106 SER A N 1
ATOM 835 C CA . SER A 1 106 ? -16.299 6.822 0.306 1.00 74.75 106 SER A CA 1
ATOM 836 C C . SER A 1 106 ? -17.146 7.171 1.524 1.00 74.75 106 SER A C 1
ATOM 838 O O . SER A 1 106 ? -18.086 7.970 1.354 1.00 74.75 106 SER A O 1
#

pLDDT: mean 88.0, std 6.78, range [66.81, 97.38]

Sequence (106 aa):
MILCKCGKVIDSTNKFKDFIRTSSSPSTATFGHTECGFIFNLVDGELPKRYSSKKELKSMAMELAEKNKLDNTSTQKLLLLVDRLKRDGNRSDHNILMEAYRYASS